Protein AF-A0A7V9PFV3-F1 (afdb_monomer)

Sequence (164 aa):
MRAAGTDVQWVLNAAGSSYTSGGFEAAWPGDDAVDIVSLDLFQNEAFASTTDFSAAGGALQWLEAVGAARGKLIAVDETSVSFRVRNARQVGGQDNDLWFRSLRAWSDRVVDDGQLHHVLAFEADPSPTDLFAPVFPRHPAVSTFPEARQDLIDSFGGPRPPEP

Structure (mmCIF, N/CA/C/O backbone):
data_AF-A0A7V9PFV3-F1
#
_entry.id   AF-A0A7V9PFV3-F1
#
loop_
_atom_site.group_PDB
_atom_site.id
_atom_site.type_symbol
_atom_site.label_atom_id
_atom_site.label_alt_id
_atom_site.label_comp_id
_atom_site.label_asym_id
_atom_site.label_entity_id
_atom_site.label_seq_id
_atom_site.pdbx_PDB_ins_code
_atom_site.Cartn_x
_atom_site.Cartn_y
_atom_site.Cartn_z
_atom_site.occupancy
_atom_site.B_iso_or_equiv
_atom_site.auth_seq_id
_atom_site.auth_comp_id
_atom_site.auth_asym_id
_atom_site.auth_atom_id
_atom_site.pdbx_PDB_model_num
ATOM 1 N N . MET A 1 1 ? -22.264 -2.131 13.085 1.00 83.06 1 MET A N 1
ATOM 2 C CA . MET A 1 1 ? -21.021 -2.858 13.419 1.00 83.06 1 MET A CA 1
ATOM 3 C C . MET A 1 1 ? -20.553 -2.546 14.831 1.00 83.06 1 MET A C 1
ATOM 5 O O . MET A 1 1 ? -20.786 -3.372 15.695 1.00 83.06 1 MET A O 1
ATOM 9 N N . ARG A 1 2 ? -20.051 -1.340 15.138 1.00 80.88 2 ARG A N 1
ATOM 10 C CA . ARG A 1 2 ? -19.602 -1.016 16.512 1.00 80.88 2 ARG A CA 1
ATOM 11 C C . ARG A 1 2 ? -20.686 -1.118 17.585 1.00 80.88 2 ARG A C 1
ATOM 13 O O . ARG A 1 2 ? -20.463 -1.736 18.614 1.00 80.88 2 ARG A O 1
ATOM 20 N N . ALA A 1 3 ? -21.894 -0.625 17.306 1.00 85.81 3 ALA A N 1
ATOM 21 C CA . ALA A 1 3 ? -23.045 -0.808 18.200 1.00 85.81 3 ALA A CA 1
ATOM 22 C C . ALA A 1 3 ? -23.452 -2.286 18.396 1.00 85.81 3 ALA A C 1
ATOM 24 O O . ALA A 1 3 ? -24.151 -2.605 19.348 1.00 85.81 3 ALA A O 1
ATOM 25 N N . ALA A 1 4 ? -23.012 -3.180 17.504 1.00 89.75 4 ALA A N 1
ATOM 26 C CA . ALA A 1 4 ? -23.220 -4.623 17.603 1.00 89.75 4 ALA A CA 1
ATOM 27 C C . ALA A 1 4 ? -22.042 -5.352 18.287 1.00 89.75 4 ALA A C 1
ATOM 29 O O . ALA A 1 4 ? -22.056 -6.575 18.350 1.00 89.75 4 ALA A O 1
ATOM 30 N N . GLY A 1 5 ? -21.031 -4.626 18.786 1.00 88.25 5 GLY A N 1
ATOM 31 C CA . GLY A 1 5 ? -19.903 -5.197 19.532 1.00 88.25 5 GLY A CA 1
ATOM 32 C C . GLY A 1 5 ? -18.909 -6.007 18.694 1.00 88.25 5 GLY A C 1
ATOM 33 O O . GLY A 1 5 ? -18.198 -6.836 19.249 1.00 88.25 5 GLY A O 1
ATOM 34 N N . THR A 1 6 ? -18.872 -5.806 17.374 1.00 87.00 6 THR A N 1
ATOM 35 C CA . THR A 1 6 ? -17.949 -6.524 16.479 1.00 87.00 6 THR A CA 1
ATOM 36 C C . THR A 1 6 ? -16.511 -6.029 16.629 1.00 87.00 6 THR A C 1
ATOM 38 O O . THR A 1 6 ? -16.299 -4.827 16.779 1.00 87.00 6 THR A O 1
ATOM 41 N N . ASP A 1 7 ? -15.544 -6.922 16.449 1.00 85.12 7 ASP A N 1
ATOM 42 C CA . ASP A 1 7 ? -14.094 -6.667 16.405 1.00 85.12 7 ASP A CA 1
ATOM 43 C C . ASP A 1 7 ? -13.560 -6.352 14.993 1.00 85.12 7 ASP A C 1
ATOM 45 O O . ASP A 1 7 ? -12.353 -6.268 14.775 1.00 85.12 7 ASP A O 1
ATOM 49 N N . VAL A 1 8 ? -14.462 -6.152 14.027 1.00 89.81 8 VAL A N 1
ATOM 50 C CA . VAL A 1 8 ? -14.126 -5.811 12.639 1.00 89.81 8 VAL A CA 1
ATOM 51 C C . VAL A 1 8 ? -13.350 -4.495 12.571 1.00 89.81 8 VAL A C 1
ATOM 53 O O . VAL A 1 8 ? -13.858 -3.450 12.992 1.00 89.81 8 VAL A O 1
ATOM 56 N N . GLN A 1 9 ? -12.160 -4.560 11.973 1.00 89.75 9 GLN A N 1
ATOM 57 C CA . GLN A 1 9 ? -11.327 -3.404 11.652 1.00 89.75 9 GLN A CA 1
ATOM 58 C C . GLN A 1 9 ? -11.782 -2.740 10.347 1.00 89.75 9 GLN A C 1
ATOM 60 O O . GLN A 1 9 ? -12.153 -3.417 9.388 1.00 89.75 9 GLN A O 1
ATOM 65 N N . TRP A 1 10 ? -11.728 -1.412 10.309 1.00 94.38 10 TRP A N 1
ATOM 66 C CA . TRP A 1 10 ? -12.116 -0.594 9.163 1.00 94.38 10 TRP A CA 1
ATOM 67 C C . TRP A 1 10 ? -10.902 -0.060 8.420 1.00 94.38 10 TRP A C 1
ATOM 69 O O . TRP A 1 10 ? -9.996 0.524 9.019 1.00 94.38 10 TRP A O 1
ATOM 79 N N . VAL A 1 11 ? -10.926 -0.224 7.102 1.00 95.31 11 VAL A N 1
ATOM 80 C CA . VAL A 1 11 ? -9.864 0.211 6.199 1.00 95.31 11 VAL A CA 1
ATOM 81 C C . VAL A 1 11 ? -10.370 1.383 5.363 1.00 95.31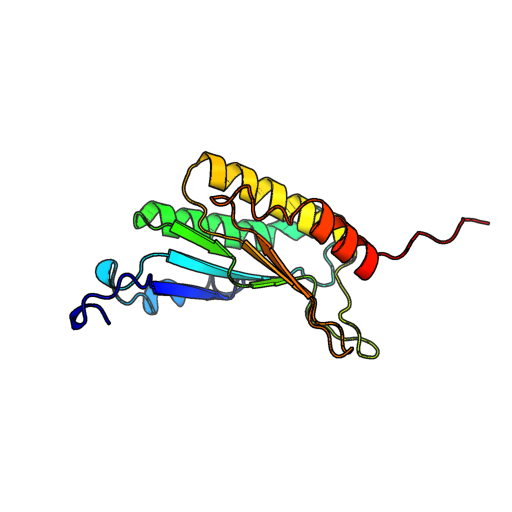 11 VAL A C 1
ATOM 83 O O . VAL A 1 11 ? -11.460 1.303 4.793 1.00 95.31 11 VAL A O 1
ATOM 86 N N . LEU A 1 12 ? -9.594 2.466 5.291 1.00 95.88 12 LEU A N 1
ATOM 87 C CA . LEU A 1 12 ? -9.806 3.524 4.305 1.00 95.88 12 LEU A CA 1
ATOM 88 C C . LEU A 1 12 ? -8.709 3.444 3.245 1.00 95.88 12 LEU A C 1
ATOM 90 O O . LEU A 1 12 ? -7.540 3.685 3.546 1.00 95.88 12 LEU A O 1
ATOM 94 N N . ASN A 1 13 ? -9.123 3.136 2.020 1.00 95.06 13 ASN A N 1
ATOM 95 C CA . ASN A 1 13 ? -8.238 2.890 0.892 1.00 95.06 13 ASN A CA 1
ATOM 96 C C . ASN A 1 13 ? -8.131 4.111 -0.037 1.00 95.06 13 ASN A C 1
ATOM 98 O O . ASN A 1 13 ? -9.107 4.840 -0.247 1.00 95.06 13 ASN A O 1
ATOM 102 N N . ALA A 1 14 ? -6.941 4.321 -0.599 1.00 92.44 14 ALA A N 1
ATOM 103 C CA . ALA A 1 14 ? -6.684 5.269 -1.673 1.00 92.44 14 ALA A CA 1
ATOM 104 C C . ALA A 1 14 ? -6.096 4.582 -2.911 1.00 92.44 14 ALA A C 1
ATOM 106 O O . ALA A 1 14 ? -5.192 3.762 -2.810 1.00 92.44 14 ALA A O 1
ATOM 107 N N . ALA A 1 15 ? -6.453 5.047 -4.107 1.00 89.06 15 ALA A N 1
ATOM 108 C CA . ALA A 1 15 ? -5.639 4.733 -5.277 1.00 89.06 15 ALA A CA 1
ATOM 109 C C . ALA A 1 15 ? -4.231 5.338 -5.114 1.00 89.06 15 ALA A C 1
ATOM 111 O O . ALA A 1 15 ? -4.091 6.510 -4.753 1.00 89.06 15 ALA A O 1
ATOM 112 N N . GLY A 1 16 ? -3.186 4.586 -5.457 1.00 83.88 16 GLY A N 1
ATOM 113 C CA . GLY A 1 16 ? -1.786 5.007 -5.350 1.00 83.88 16 GLY A CA 1
ATOM 114 C C . GLY A 1 16 ? -1.420 6.218 -6.212 1.00 83.88 16 GLY A C 1
ATOM 115 O O . GLY A 1 16 ? -0.376 6.820 -6.004 1.00 83.88 16 GLY A O 1
ATOM 116 N N . SER A 1 17 ? -2.278 6.632 -7.149 1.00 81.06 17 SER A N 1
ATOM 117 C CA . SER A 1 17 ? -2.148 7.894 -7.893 1.00 81.06 17 SER A CA 1
ATOM 118 C C . SER A 1 17 ? -2.745 9.106 -7.167 1.00 81.06 17 SER A C 1
ATOM 120 O O . SER A 1 17 ? -2.472 10.245 -7.539 1.00 81.06 17 SER A O 1
ATOM 122 N N . SER A 1 18 ? -3.589 8.884 -6.160 1.00 76.50 18 SER A N 1
ATOM 123 C CA . SER A 1 18 ? -4.428 9.917 -5.544 1.00 76.50 18 SER A CA 1
ATOM 124 C C . SER A 1 18 ? -3.768 10.627 -4.363 1.00 76.50 18 SER A C 1
ATOM 126 O O . SER A 1 18 ? -4.312 11.629 -3.894 1.00 76.50 18 SER A O 1
ATOM 128 N N . TYR A 1 19 ? -2.588 10.179 -3.925 1.00 74.44 19 TYR A N 1
ATOM 129 C CA . TYR A 1 19 ? -1.873 10.736 -2.769 1.00 74.44 19 TYR A CA 1
ATOM 130 C C . TYR A 1 19 ? -1.494 12.222 -2.906 1.00 74.44 19 TYR A C 1
ATOM 132 O O . TYR A 1 19 ? -1.251 12.902 -1.916 1.00 74.44 19 TYR A O 1
ATOM 140 N N . THR A 1 20 ? -1.465 12.754 -4.132 1.00 77.31 20 THR A N 1
ATOM 141 C CA . THR A 1 20 ? -1.166 14.171 -4.411 1.00 77.31 20 THR A CA 1
ATOM 142 C C . THR A 1 20 ? -2.412 15.046 -4.568 1.00 77.31 20 THR A C 1
ATOM 144 O O . THR A 1 20 ? -2.294 16.264 -4.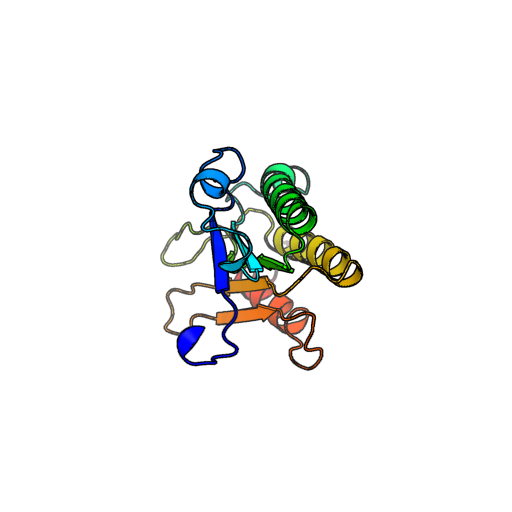684 1.00 77.31 20 THR A O 1
ATOM 147 N N . SER A 1 21 ? -3.609 14.452 -4.587 1.00 82.38 21 SER A N 1
ATOM 148 C CA . SER A 1 21 ? -4.851 15.148 -4.958 1.00 82.38 21 SER A CA 1
ATOM 149 C C . SER A 1 21 ? -5.574 15.837 -3.794 1.00 82.38 21 SER A C 1
ATOM 151 O O . SER A 1 21 ? -6.468 16.646 -4.034 1.00 82.38 21 SER A O 1
ATOM 153 N N . GLY A 1 22 ? -5.243 15.496 -2.542 1.00 79.44 22 GLY A N 1
ATOM 154 C CA . GLY A 1 22 ? -5.980 15.933 -1.346 1.00 79.44 22 GLY A CA 1
ATOM 155 C C . GLY A 1 22 ? -7.358 15.272 -1.162 1.00 79.44 22 GLY A C 1
ATOM 156 O O . GLY A 1 22 ? -8.060 15.545 -0.186 1.00 79.44 22 GLY A O 1
ATOM 157 N N . GLY A 1 23 ? -7.784 14.418 -2.103 1.00 84.69 23 GLY A N 1
ATOM 158 C CA . GLY A 1 23 ? -9.092 13.761 -2.068 1.00 84.69 23 GLY A CA 1
ATOM 159 C C . GLY A 1 23 ? -9.238 12.758 -0.922 1.00 84.69 23 GLY A C 1
ATOM 160 O O . GLY A 1 23 ? -10.337 12.592 -0.398 1.00 84.69 23 GLY A O 1
ATOM 161 N N . PHE A 1 24 ? -8.137 12.136 -0.495 1.00 89.19 24 PHE A N 1
ATOM 162 C CA . PHE A 1 24 ? -8.134 11.213 0.639 1.00 89.19 24 PHE A CA 1
ATOM 163 C C . PHE A 1 24 ? -8.457 11.936 1.950 1.00 89.19 24 PHE A C 1
ATOM 165 O O . PHE A 1 24 ? -9.329 11.512 2.704 1.00 89.19 24 PHE A O 1
ATOM 172 N N . GLU A 1 25 ? -7.801 13.069 2.203 1.00 88.62 25 GLU A N 1
ATOM 173 C CA . GLU A 1 25 ? -8.020 13.882 3.395 1.00 88.62 25 GLU A CA 1
ATOM 174 C C . GLU A 1 25 ? -9.447 14.436 3.435 1.00 88.62 25 GLU A C 1
ATOM 176 O O . GLU A 1 25 ? -10.062 14.468 4.500 1.00 88.62 25 GLU A O 1
ATOM 181 N N . ALA A 1 26 ? -9.999 14.818 2.279 1.00 89.50 26 ALA A N 1
ATOM 182 C CA . ALA A 1 26 ? -11.387 15.258 2.164 1.00 89.50 26 ALA A CA 1
ATOM 183 C C . ALA A 1 26 ? -12.402 14.129 2.427 1.00 89.50 26 ALA A C 1
ATOM 185 O O . ALA A 1 26 ? -13.501 14.396 2.912 1.00 89.50 26 ALA A O 1
ATOM 186 N N . ALA A 1 27 ? -12.039 12.879 2.124 1.00 90.62 27 ALA A N 1
ATOM 187 C CA . ALA A 1 27 ? -12.862 11.695 2.359 1.00 90.62 27 ALA A CA 1
ATOM 188 C C . ALA A 1 27 ? -12.708 11.111 3.776 1.00 90.62 27 ALA A C 1
ATOM 190 O O . ALA A 1 27 ? -13.385 10.135 4.101 1.00 90.62 27 ALA A O 1
ATOM 191 N N . TRP A 1 28 ? -11.841 11.683 4.623 1.00 93.44 28 TRP A N 1
ATOM 192 C CA . TRP A 1 28 ? -11.564 11.160 5.959 1.00 93.44 28 TRP A CA 1
ATOM 193 C C . TRP A 1 28 ? -12.822 11.176 6.846 1.00 93.44 28 TRP A C 1
ATOM 195 O O . TRP A 1 28 ? -13.312 12.254 7.194 1.00 93.44 28 TRP A O 1
ATOM 205 N N . PRO A 1 29 ? -13.334 10.013 7.289 1.00 94.81 29 PRO A N 1
ATOM 206 C CA . PRO A 1 29 ? -14.580 9.945 8.055 1.00 94.81 29 PRO A CA 1
ATOM 207 C C . PRO A 1 29 ? -14.396 10.262 9.550 1.00 94.81 29 PRO A C 1
ATOM 209 O O . PRO A 1 29 ? -15.367 10.247 10.306 1.00 94.81 29 PRO A O 1
ATOM 212 N N . GLY A 1 30 ? -13.165 10.546 9.984 1.00 95.06 30 GLY A N 1
ATOM 213 C CA . GLY A 1 30 ? -12.787 10.751 11.380 1.00 95.06 30 GLY A CA 1
ATOM 214 C C . GLY A 1 30 ? -11.916 9.615 11.909 1.00 95.06 30 GLY A C 1
ATOM 215 O O . GLY A 1 30 ? -12.040 8.470 11.476 1.00 95.06 30 GLY A O 1
ATOM 216 N N . ASP A 1 31 ? -11.033 9.931 12.861 1.00 94.94 31 ASP A N 1
ATOM 217 C CA . ASP A 1 31 ? -10.051 8.964 13.370 1.00 94.94 31 ASP A CA 1
ATOM 218 C C . ASP A 1 31 ? -10.714 7.775 14.053 1.00 94.94 31 ASP A C 1
ATOM 220 O O . ASP A 1 31 ? -10.191 6.666 13.993 1.00 94.94 31 ASP A O 1
ATOM 224 N N . ASP A 1 32 ? -11.889 7.972 14.643 1.00 92.25 32 ASP A N 1
ATOM 225 C CA . ASP A 1 32 ? -12.626 6.867 15.227 1.00 92.25 32 ASP A CA 1
ATOM 226 C C . ASP A 1 32 ? -13.124 5.905 14.156 1.00 92.25 32 ASP A C 1
ATOM 228 O O . ASP A 1 32 ? -13.208 4.733 14.453 1.00 92.25 32 ASP A O 1
ATOM 232 N N . ALA A 1 33 ? -13.431 6.317 12.928 1.00 93.44 33 ALA A N 1
ATOM 233 C CA . ALA A 1 33 ? -14.045 5.443 11.924 1.00 93.44 33 ALA A CA 1
ATOM 234 C C . ALA A 1 33 ? -13.045 4.598 11.110 1.00 93.44 33 ALA A C 1
ATOM 236 O O . ALA A 1 33 ? -13.478 3.770 10.310 1.00 93.44 33 ALA A O 1
ATOM 237 N N . VAL A 1 34 ? -11.736 4.790 11.307 1.00 95.94 34 VAL A N 1
ATOM 238 C CA . VAL A 1 34 ? -10.673 4.132 10.529 1.00 95.94 34 VAL A CA 1
ATOM 239 C C . VAL A 1 34 ? -9.658 3.486 11.463 1.00 95.94 34 VAL A C 1
ATOM 241 O O . VAL A 1 34 ? -9.100 4.150 12.336 1.00 95.94 34 VAL A O 1
ATOM 244 N N . ASP A 1 35 ? -9.371 2.208 11.249 1.00 94.62 35 ASP A N 1
ATOM 245 C CA . ASP A 1 35 ? -8.357 1.462 12.000 1.00 94.62 35 ASP A CA 1
ATOM 246 C C . ASP A 1 35 ? -7.053 1.335 11.193 1.00 94.62 35 ASP A C 1
ATOM 248 O O . ASP A 1 35 ? -5.956 1.393 11.757 1.00 94.62 35 ASP A O 1
ATOM 252 N N . ILE A 1 36 ? -7.172 1.213 9.867 1.00 95.94 36 ILE A N 1
ATOM 253 C CA . ILE A 1 36 ? -6.062 1.015 8.929 1.00 95.94 36 ILE A CA 1
ATOM 254 C C . ILE A 1 36 ? -6.210 1.996 7.762 1.00 95.94 36 ILE A C 1
ATOM 256 O O . ILE A 1 36 ? -7.301 2.167 7.217 1.00 95.94 36 ILE A O 1
ATOM 260 N N . VAL A 1 37 ? -5.105 2.618 7.361 1.00 96.50 37 VAL A N 1
ATOM 261 C CA . VAL A 1 37 ? -5.021 3.360 6.099 1.00 96.50 37 VAL A CA 1
ATOM 262 C C . VAL A 1 37 ? -4.346 2.476 5.068 1.00 96.50 37 VAL A C 1
ATOM 264 O O . VAL A 1 37 ? -3.342 1.838 5.371 1.00 96.50 37 VAL A O 1
ATOM 267 N N . SER A 1 38 ? -4.869 2.432 3.856 1.00 95.62 38 SER A N 1
ATOM 268 C CA . SER A 1 38 ? -4.302 1.595 2.812 1.00 95.62 38 SER A CA 1
ATOM 269 C C . SER A 1 38 ? -4.257 2.292 1.469 1.00 95.62 38 SER A C 1
ATOM 271 O O . SER A 1 38 ? -4.810 3.382 1.281 1.00 95.62 38 SER A O 1
ATOM 273 N N . LEU A 1 39 ? -3.567 1.654 0.531 1.00 93.88 39 LEU A N 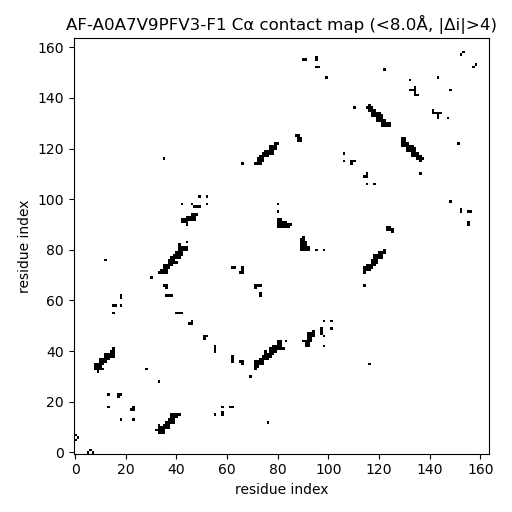1
ATOM 274 C CA . LEU A 1 39 ? -3.625 2.044 -0.859 1.00 93.88 39 LEU A CA 1
ATOM 275 C C . LEU A 1 39 ? -3.579 0.852 -1.811 1.00 93.88 39 LEU A C 1
ATOM 277 O O . LEU A 1 39 ? -3.097 -0.228 -1.459 1.00 93.88 39 LEU A O 1
ATOM 281 N N . ASP A 1 40 ? -4.019 1.122 -3.031 1.00 90.69 40 ASP A N 1
ATOM 282 C CA . ASP A 1 40 ? -3.870 0.248 -4.186 1.00 90.69 40 ASP A CA 1
ATOM 283 C C . ASP A 1 40 ? -2.693 0.746 -5.030 1.00 90.69 40 ASP A C 1
ATOM 285 O O . ASP A 1 40 ? -2.680 1.894 -5.488 1.00 90.69 40 ASP A O 1
ATOM 289 N N . LEU A 1 41 ? -1.674 -0.085 -5.238 1.00 90.00 41 LEU A N 1
ATOM 290 C CA . LEU A 1 41 ? -0.415 0.310 -5.865 1.00 90.00 41 LEU A CA 1
ATOM 291 C C . LEU A 1 41 ? 0.009 -0.651 -6.960 1.00 90.00 41 LEU A C 1
ATOM 293 O O . LEU A 1 41 ? 0.294 -1.813 -6.708 1.00 90.00 41 LEU A O 1
ATOM 297 N N . PHE A 1 42 ? 0.193 -0.127 -8.164 1.00 83.75 42 PHE A N 1
ATOM 298 C CA . PHE A 1 42 ? 0.539 -0.936 -9.325 1.00 83.75 42 PHE A CA 1
ATOM 299 C C . PHE A 1 42 ? 1.830 -0.489 -9.967 1.00 83.75 42 PHE A C 1
ATOM 301 O O . PHE A 1 42 ? 2.141 0.703 -10.038 1.00 83.75 42 PHE A O 1
ATOM 308 N N . GLN A 1 43 ? 2.551 -1.468 -10.496 1.00 80.38 43 GLN A N 1
ATOM 309 C CA . GLN A 1 43 ? 3.704 -1.200 -11.327 1.00 80.38 43 GLN A CA 1
ATOM 310 C C . GLN A 1 43 ? 3.273 -0.497 -12.626 1.00 80.38 43 GLN A C 1
ATOM 312 O O . GLN A 1 43 ? 2.319 -0.895 -13.301 1.00 80.38 43 GLN A O 1
ATOM 317 N N . ASN A 1 44 ? 4.024 0.529 -13.019 1.00 75.50 44 ASN A N 1
ATOM 318 C CA . ASN A 1 44 ? 3.895 1.136 -14.340 1.00 75.50 44 ASN A CA 1
ATOM 319 C C . ASN A 1 44 ? 4.529 0.231 -15.423 1.00 75.50 44 ASN A C 1
ATOM 321 O O . ASN A 1 44 ? 5.555 -0.400 -15.186 1.00 75.50 44 ASN A O 1
ATOM 325 N N . GLU A 1 45 ? 3.973 0.222 -16.637 1.00 70.44 45 GLU A N 1
ATOM 326 C CA . GLU A 1 45 ? 4.467 -0.551 -17.791 1.00 70.44 45 GLU A CA 1
ATOM 327 C C . GLU A 1 45 ? 5.923 -0.235 -18.176 1.00 70.44 45 GLU A C 1
ATOM 329 O O . GLU A 1 45 ? 6.646 -1.086 -18.689 1.00 70.44 45 GLU A O 1
ATOM 334 N N . ALA A 1 46 ? 6.372 0.995 -17.926 1.00 70.25 46 ALA A N 1
ATOM 335 C CA . ALA A 1 46 ? 7.724 1.440 -18.251 1.00 70.25 46 ALA A CA 1
ATOM 336 C C . ALA A 1 46 ? 8.744 1.169 -17.134 1.00 70.25 46 ALA A C 1
ATOM 338 O O . ALA A 1 46 ? 9.895 1.572 -17.264 1.00 70.25 46 ALA A O 1
ATOM 339 N N . PHE A 1 47 ? 8.337 0.526 -16.036 1.00 72.75 47 PHE A N 1
ATOM 340 C CA . PHE A 1 47 ? 9.205 0.297 -14.887 1.00 72.75 47 PHE A CA 1
ATOM 341 C C . PHE A 1 47 ? 10.393 -0.593 -15.264 1.00 72.75 47 PHE A C 1
ATOM 343 O O . PHE A 1 47 ? 10.215 -1.786 -15.511 1.00 72.75 47 PHE A O 1
ATOM 350 N N . ALA A 1 48 ? 11.590 -0.008 -15.307 1.00 70.50 48 ALA A N 1
ATOM 351 C CA . ALA A 1 48 ? 12.827 -0.681 -15.702 1.00 70.50 48 ALA A CA 1
ATOM 352 C C . ALA A 1 48 ? 13.970 -0.462 -14.695 1.00 70.50 48 ALA A C 1
ATOM 354 O O . ALA A 1 48 ? 15.038 -1.058 -14.823 1.00 70.50 48 ALA A O 1
ATOM 355 N N . SER A 1 49 ? 13.783 0.421 -13.710 1.00 75.19 49 SER A N 1
ATOM 356 C CA . SER A 1 49 ? 14.813 0.794 -12.744 1.00 75.19 49 SER A CA 1
ATOM 357 C C . SER A 1 49 ? 14.231 1.217 -11.393 1.00 75.19 49 SER A C 1
ATOM 359 O O . SER A 1 49 ? 13.053 1.546 -11.263 1.00 75.19 49 SER A O 1
ATOM 361 N N . THR A 1 50 ? 15.085 1.295 -10.370 1.00 72.38 50 THR A N 1
ATOM 362 C CA . THR A 1 50 ? 14.700 1.818 -9.048 1.00 72.38 50 THR A CA 1
ATOM 363 C C . THR A 1 50 ? 14.300 3.293 -9.090 1.00 72.38 50 THR A C 1
ATOM 365 O O . THR A 1 50 ? 13.571 3.750 -8.214 1.00 72.38 50 THR A O 1
ATOM 368 N N . THR A 1 51 ? 14.728 4.050 -10.104 1.00 77.06 51 THR A N 1
ATOM 369 C CA . THR A 1 51 ? 14.304 5.443 -10.302 1.00 77.06 51 THR A CA 1
ATOM 370 C C . THR A 1 51 ? 12.835 5.532 -10.718 1.00 77.06 51 THR A C 1
ATOM 372 O O . THR A 1 51 ? 12.132 6.435 -10.262 1.00 77.06 51 THR A O 1
ATOM 375 N N . ASP A 1 52 ? 12.330 4.563 -11.484 1.00 69.88 52 ASP A N 1
ATOM 376 C CA . ASP A 1 52 ? 10.909 4.485 -11.860 1.00 69.88 52 ASP A CA 1
ATOM 377 C C . ASP A 1 52 ? 10.019 4.151 -10.656 1.00 69.88 52 ASP A C 1
ATOM 379 O O . ASP A 1 52 ? 8.831 4.479 -10.634 1.00 69.88 52 ASP A O 1
ATOM 383 N N . PHE A 1 53 ? 10.610 3.575 -9.603 1.00 76.81 53 PHE A N 1
ATOM 384 C CA . PHE A 1 53 ? 9.936 3.355 -8.326 1.00 76.81 53 PHE A CA 1
ATOM 385 C C . PHE A 1 53 ? 9.651 4.662 -7.594 1.00 76.81 53 PHE A C 1
ATOM 387 O O . PHE A 1 53 ? 8.893 4.640 -6.642 1.00 76.81 53 PHE A O 1
ATOM 394 N N . SER A 1 54 ? 10.205 5.807 -8.001 1.00 77.06 54 SER A N 1
ATOM 395 C CA . SER A 1 54 ? 10.017 7.078 -7.284 1.00 77.06 54 SER A CA 1
ATOM 396 C C . SER A 1 54 ? 8.548 7.494 -7.132 1.00 77.06 54 SER A C 1
ATOM 398 O O . SER A 1 54 ? 8.179 7.988 -6.071 1.00 77.06 54 SER A O 1
ATOM 400 N N . ALA A 1 55 ? 7.692 7.247 -8.129 1.00 76.62 55 ALA A N 1
ATOM 401 C CA . ALA A 1 55 ? 6.257 7.529 -8.021 1.00 76.62 55 ALA A CA 1
ATOM 402 C C . ALA A 1 55 ? 5.561 6.601 -7.008 1.00 76.62 55 ALA A C 1
ATOM 404 O O . ALA A 1 55 ? 4.836 7.068 -6.131 1.00 76.62 55 ALA A O 1
ATOM 405 N N . ALA A 1 56 ? 5.842 5.296 -7.081 1.00 86.50 56 ALA A N 1
ATOM 406 C CA . ALA A 1 56 ? 5.354 4.312 -6.117 1.00 86.50 56 ALA A CA 1
ATOM 407 C C . ALA A 1 56 ? 5.890 4.588 -4.703 1.00 86.50 56 ALA A C 1
ATOM 409 O O . ALA A 1 56 ? 5.142 4.595 -3.734 1.00 86.50 56 ALA A O 1
ATOM 410 N N . GLY A 1 57 ? 7.174 4.911 -4.594 1.00 88.88 57 GLY A N 1
ATOM 411 C CA . GLY A 1 57 ? 7.845 5.312 -3.367 1.00 88.88 57 GLY A CA 1
ATOM 412 C C . GLY A 1 57 ? 7.257 6.588 -2.775 1.00 88.88 57 GLY A C 1
ATOM 413 O O . GLY A 1 57 ? 7.115 6.663 -1.563 1.00 88.88 57 GLY A O 1
ATOM 414 N N . GLY A 1 58 ? 6.847 7.555 -3.599 1.00 91.00 58 GLY A N 1
ATOM 415 C CA . GLY A 1 58 ? 6.132 8.747 -3.142 1.00 91.00 58 GLY A CA 1
ATOM 416 C C . GLY A 1 58 ? 4.772 8.415 -2.524 1.00 91.00 58 GLY A C 1
ATOM 417 O O . GLY A 1 58 ? 4.452 8.927 -1.453 1.00 91.00 58 GLY A O 1
ATOM 418 N N . ALA A 1 59 ? 4.005 7.517 -3.148 1.00 92.12 59 ALA A N 1
ATOM 419 C CA . ALA A 1 59 ? 2.734 7.041 -2.600 1.00 92.12 59 ALA A CA 1
ATOM 420 C C . ALA A 1 59 ? 2.927 6.262 -1.286 1.00 92.12 59 ALA A C 1
ATOM 422 O O . ALA A 1 59 ? 2.199 6.486 -0.322 1.00 92.12 59 ALA A O 1
ATOM 423 N N . LEU A 1 60 ? 3.946 5.402 -1.211 1.00 94.19 60 LEU A N 1
ATOM 424 C CA . LEU A 1 60 ? 4.290 4.656 0.003 1.00 94.19 60 LEU A CA 1
ATOM 425 C C . LEU A 1 60 ? 4.758 5.582 1.141 1.00 94.19 60 LEU A C 1
ATOM 427 O O . LEU A 1 60 ? 4.307 5.438 2.273 1.00 94.19 60 LEU A O 1
ATOM 431 N N . GLN A 1 61 ? 5.587 6.585 0.841 1.00 93.94 61 GLN A N 1
ATOM 432 C CA . GLN A 1 61 ? 6.001 7.604 1.815 1.00 93.94 61 GLN A CA 1
ATOM 433 C C . GLN A 1 61 ? 4.814 8.425 2.324 1.00 93.94 61 GLN A C 1
ATOM 435 O O . GLN A 1 61 ? 4.737 8.732 3.513 1.00 93.94 61 GLN A O 1
ATOM 440 N N . TRP A 1 62 ? 3.880 8.776 1.438 1.00 93.81 62 TRP A N 1
ATOM 441 C CA . TRP A 1 62 ? 2.642 9.437 1.838 1.00 93.81 62 TRP A CA 1
ATOM 442 C C . TRP A 1 62 ? 1.812 8.550 2.769 1.00 93.81 62 TRP A C 1
ATOM 444 O O . TRP A 1 62 ? 1.371 9.023 3.816 1.00 93.81 62 TRP A O 1
ATOM 454 N N . LEU A 1 63 ? 1.651 7.269 2.435 1.00 95.31 63 LEU A N 1
ATOM 455 C CA . LEU A 1 63 ? 0.901 6.313 3.247 1.00 95.31 63 LEU A CA 1
ATOM 456 C C . LEU A 1 63 ? 1.473 6.222 4.667 1.00 95.31 63 LEU A C 1
ATOM 458 O O . LEU A 1 63 ? 0.732 6.322 5.646 1.00 95.31 63 LEU A O 1
ATOM 462 N N . GLU A 1 64 ? 2.794 6.089 4.784 1.00 95.44 64 GLU A N 1
ATOM 463 C CA . GLU A 1 64 ? 3.494 6.081 6.070 1.00 95.44 64 GLU A CA 1
ATOM 464 C C . GLU A 1 64 ? 3.263 7.368 6.861 1.00 95.44 64 GLU A C 1
ATOM 466 O O . GLU A 1 64 ? 2.946 7.311 8.051 1.00 95.44 64 GLU A O 1
ATOM 471 N N . ALA A 1 65 ? 3.367 8.525 6.201 1.00 94.44 65 ALA A N 1
ATOM 472 C CA . ALA A 1 65 ? 3.158 9.821 6.834 1.00 94.44 65 ALA A CA 1
ATOM 473 C C . ALA A 1 65 ? 1.724 9.977 7.360 1.00 94.44 65 ALA A C 1
ATOM 475 O O . ALA A 1 65 ? 1.532 10.426 8.492 1.00 94.44 65 ALA A O 1
ATOM 476 N N . VAL A 1 66 ? 0.719 9.570 6.580 1.00 93.88 66 VAL A N 1
ATOM 477 C CA . VAL A 1 66 ? -0.691 9.599 6.995 1.00 93.88 66 VAL A CA 1
ATOM 478 C C . VAL A 1 66 ? -0.929 8.654 8.169 1.00 93.88 66 VAL A C 1
ATOM 480 O O . VAL A 1 66 ? -1.544 9.053 9.162 1.00 93.88 66 VAL A O 1
ATOM 483 N N . GLY A 1 67 ? -0.419 7.423 8.083 1.00 94.88 67 GLY A N 1
ATOM 484 C CA . GLY A 1 67 ? -0.524 6.451 9.164 1.00 94.88 67 GLY A CA 1
ATOM 485 C C . GLY A 1 67 ? 0.112 6.969 10.454 1.00 94.88 67 GLY A C 1
ATOM 486 O O . GLY A 1 67 ? -0.517 6.933 11.511 1.00 94.88 67 GLY A O 1
ATOM 487 N N . ALA A 1 68 ? 1.321 7.525 10.370 1.00 95.06 68 ALA A N 1
ATOM 488 C CA . ALA A 1 68 ? 2.054 8.026 11.527 1.00 95.06 68 ALA A CA 1
ATOM 489 C C . ALA A 1 68 ? 1.357 9.239 12.157 1.00 95.06 68 ALA A C 1
ATOM 491 O O . ALA A 1 68 ? 1.163 9.279 13.371 1.00 95.06 68 ALA A O 1
ATOM 492 N N . ALA A 1 69 ? 0.908 10.197 11.338 1.00 94.25 69 ALA A N 1
ATOM 493 C CA . ALA A 1 69 ? 0.233 11.407 11.808 1.00 94.25 69 ALA A CA 1
ATOM 494 C C . ALA A 1 69 ? -1.075 11.117 12.564 1.00 94.25 69 ALA A C 1
ATOM 496 O O . ALA A 1 69 ? -1.485 11.912 13.409 1.00 94.25 69 ALA A O 1
ATOM 497 N N . ARG A 1 70 ? -1.728 9.989 12.265 1.00 94.69 70 ARG A N 1
ATOM 498 C CA . ARG A 1 70 ? -3.032 9.607 12.828 1.00 94.69 70 ARG A CA 1
ATOM 499 C C . ARG A 1 70 ? -2.970 8.414 13.783 1.00 94.69 70 ARG A C 1
ATOM 501 O O . ARG A 1 70 ? -4.012 7.965 14.258 1.00 94.69 70 ARG A O 1
ATOM 508 N N . GLY A 1 71 ? -1.775 7.876 14.039 1.00 95.50 71 GLY A N 1
ATOM 509 C CA . GLY A 1 71 ? -1.590 6.676 14.859 1.00 95.50 71 GLY A CA 1
ATOM 510 C C . GLY A 1 71 ? -2.310 5.446 14.297 1.00 95.50 71 GLY A C 1
ATOM 511 O O . GLY A 1 71 ? -2.908 4.685 15.056 1.00 95.50 71 GLY A O 1
ATOM 512 N N . LYS A 1 72 ? -2.311 5.281 12.969 1.00 95.50 72 LYS A N 1
ATOM 513 C CA . LYS A 1 72 ? -2.962 4.173 12.259 1.00 95.50 72 LYS A CA 1
ATOM 514 C C . LYS A 1 72 ? -1.940 3.185 11.722 1.00 95.50 72 LYS A C 1
ATOM 516 O O . LYS A 1 72 ? -0.818 3.550 11.362 1.00 95.50 72 LYS A O 1
ATOM 521 N N . LEU A 1 73 ? -2.371 1.930 11.636 1.00 95.25 73 LEU A N 1
ATOM 522 C CA . LEU A 1 73 ? -1.657 0.928 10.857 1.00 95.25 73 LEU A CA 1
ATOM 523 C C . LEU A 1 73 ? -1.782 1.250 9.370 1.00 95.25 73 LEU A C 1
ATOM 525 O O . LEU A 1 73 ? -2.755 1.885 8.954 1.00 95.25 73 LEU A O 1
ATOM 529 N N . ILE A 1 74 ? -0.818 0.776 8.585 1.00 95.50 74 ILE A N 1
ATOM 530 C CA . ILE A 1 74 ? -0.831 0.948 7.135 1.00 95.50 74 ILE A CA 1
ATOM 531 C C . ILE A 1 74 ? -0.869 -0.382 6.395 1.00 95.50 74 ILE A C 1
ATOM 533 O O . ILE A 1 74 ? -0.387 -1.394 6.908 1.00 95.50 74 ILE A O 1
ATOM 537 N N . ALA A 1 75 ? -1.432 -0.385 5.192 1.00 92.94 75 ALA A N 1
ATOM 538 C CA . ALA A 1 75 ? -1.493 -1.563 4.339 1.00 92.94 75 ALA A CA 1
ATOM 539 C C . ALA A 1 75 ? -1.376 -1.220 2.850 1.00 92.94 75 ALA A C 1
ATOM 541 O O . ALA A 1 75 ? -1.612 -0.089 2.430 1.00 92.94 75 ALA A O 1
ATOM 542 N N . VAL A 1 76 ? -1.031 -2.226 2.055 1.00 92.25 76 VAL A N 1
ATOM 543 C CA . VAL A 1 76 ? -1.265 -2.220 0.608 1.00 92.25 76 VAL A CA 1
ATOM 544 C C . VAL A 1 76 ? -2.327 -3.280 0.349 1.00 92.25 76 VAL A C 1
ATOM 546 O O . VAL A 1 76 ? -2.026 -4.470 0.459 1.00 92.25 76 VAL A O 1
ATOM 549 N N . ASP A 1 77 ? -3.558 -2.852 0.077 1.00 90.69 77 ASP A N 1
ATOM 550 C CA . ASP A 1 77 ? -4.698 -3.769 -0.094 1.00 90.69 77 ASP A CA 1
ATOM 551 C C . ASP A 1 77 ? -4.685 -4.424 -1.476 1.00 90.69 77 ASP A C 1
ATOM 553 O O . ASP A 1 77 ? -5.275 -5.487 -1.665 1.00 90.69 77 ASP A O 1
ATOM 557 N N . GLU A 1 78 ? -4.010 -3.798 -2.439 1.00 86.31 78 GLU A N 1
ATOM 558 C CA . GLU A 1 78 ? -3.941 -4.309 -3.795 1.00 86.31 78 GLU A CA 1
ATOM 559 C C . GLU A 1 78 ? -2.618 -3.911 -4.464 1.00 86.31 78 GLU A C 1
ATOM 561 O O . GLU A 1 78 ? -2.279 -2.731 -4.573 1.00 86.31 78 GLU A O 1
ATOM 566 N N . THR A 1 79 ? -1.836 -4.893 -4.917 1.00 84.00 79 THR A N 1
ATOM 567 C CA . THR A 1 79 ? -0.679 -4.649 -5.781 1.00 84.00 79 THR A CA 1
ATOM 568 C C . THR A 1 79 ? -0.468 -5.747 -6.809 1.00 84.00 79 THR A C 1
ATOM 570 O O . THR A 1 79 ? -0.684 -6.930 -6.554 1.00 84.00 79 THR A O 1
ATOM 573 N N . SER A 1 80 ? -0.018 -5.351 -7.994 1.00 76.69 80 SER A N 1
ATOM 574 C CA . SER A 1 80 ? 0.402 -6.265 -9.049 1.00 76.69 80 SER A CA 1
ATOM 575 C C . SER A 1 80 ? 1.349 -5.556 -10.015 1.00 76.69 80 SER A C 1
ATOM 577 O O . SER A 1 80 ? 1.676 -4.368 -9.862 1.00 76.69 80 SER A O 1
ATOM 579 N N . VAL A 1 81 ? 1.776 -6.291 -11.034 1.00 72.94 81 VAL A N 1
ATOM 580 C CA . VAL A 1 81 ? 2.372 -5.701 -12.226 1.00 72.94 81 VAL A CA 1
ATOM 581 C C . VAL A 1 81 ? 1.299 -4.947 -13.035 1.00 72.94 81 VAL A C 1
ATOM 583 O O . VAL A 1 81 ? 0.116 -4.974 -12.698 1.00 72.94 81 VAL A O 1
ATOM 586 N N . SER A 1 82 ? 1.691 -4.221 -14.086 1.00 65.69 82 SER A N 1
ATOM 587 C CA . SER A 1 82 ? 0.760 -3.385 -14.863 1.00 65.69 82 SER A CA 1
ATOM 588 C C . SER A 1 82 ? -0.531 -4.117 -15.283 1.00 65.69 82 SER A C 1
ATOM 590 O O . SER A 1 82 ? -0.500 -5.203 -15.854 1.00 65.69 82 SER A O 1
ATOM 592 N N . PHE A 1 83 ? -1.683 -3.459 -15.093 1.00 56.00 83 PHE A N 1
ATOM 593 C CA . PHE A 1 83 ? -3.017 -3.937 -15.496 1.00 56.00 83 PHE A CA 1
ATOM 594 C C . PHE A 1 83 ? -3.235 -4.084 -17.007 1.00 56.00 83 PHE A C 1
ATOM 596 O O . PHE A 1 83 ? -4.330 -4.445 -17.452 1.00 56.00 83 PHE A O 1
ATOM 603 N N . ARG A 1 84 ? -2.249 -3.741 -17.840 1.00 58.03 84 ARG A N 1
ATOM 604 C CA . ARG A 1 84 ? -2.425 -3.868 -19.283 1.00 58.03 84 ARG A CA 1
ATOM 605 C C . ARG A 1 84 ? -2.458 -5.338 -19.653 1.00 58.03 84 ARG A C 1
ATOM 607 O O . ARG A 1 84 ? -1.512 -6.076 -19.423 1.00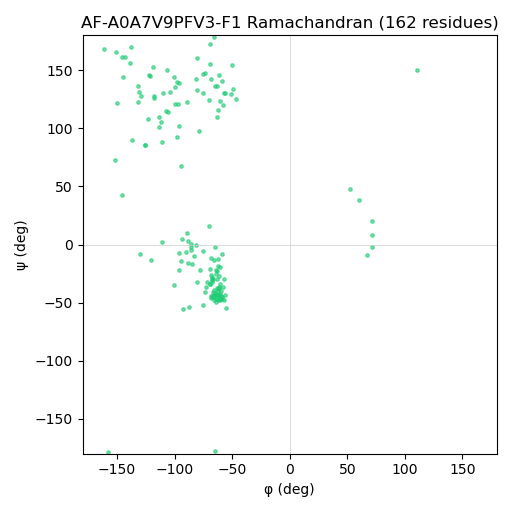 58.03 84 ARG A O 1
ATOM 614 N N . VAL A 1 85 ? -3.536 -5.724 -20.315 1.00 55.03 85 VAL A N 1
ATOM 615 C CA . VAL A 1 85 ? -3.694 -7.058 -20.874 1.00 55.03 85 VAL A CA 1
ATOM 616 C C . VAL A 1 85 ? -3.305 -7.027 -22.355 1.00 55.03 85 VAL A C 1
ATOM 618 O O . VAL A 1 85 ? -3.903 -6.291 -23.143 1.00 55.03 85 VAL A O 1
ATOM 621 N N . ARG A 1 86 ? -2.312 -7.822 -22.769 1.00 57.94 86 ARG A N 1
ATOM 622 C CA . ARG A 1 86 ? -1.967 -8.059 -24.18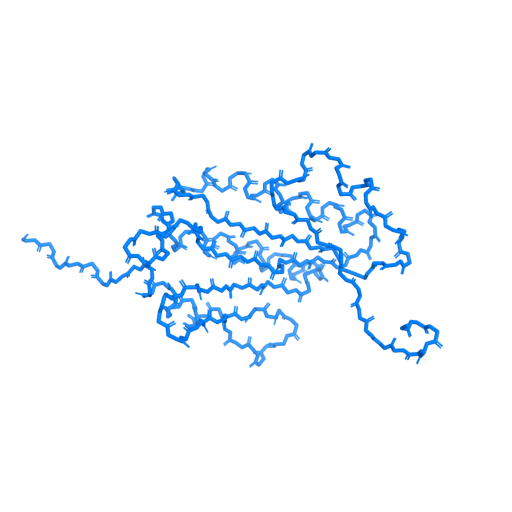2 1.00 57.94 86 ARG A CA 1
ATOM 623 C C . ARG A 1 86 ? -2.160 -9.536 -24.493 1.00 57.94 86 ARG A C 1
ATOM 625 O O . ARG A 1 86 ? -1.586 -10.393 -23.834 1.00 57.94 86 ARG A O 1
ATOM 632 N N . ASN A 1 87 ? -2.944 -9.831 -25.532 1.00 61.03 87 ASN A N 1
ATOM 633 C CA . ASN A 1 87 ? -3.279 -11.206 -25.929 1.00 61.03 87 ASN A CA 1
ATOM 634 C C . ASN A 1 87 ? -3.840 -12.029 -24.757 1.00 61.03 87 ASN A C 1
ATOM 636 O O . ASN A 1 87 ? -3.379 -13.134 -24.492 1.00 61.03 87 ASN A O 1
ATOM 640 N N . ALA A 1 88 ? -4.803 -11.445 -24.042 1.00 56.09 88 ALA A N 1
ATOM 641 C CA . ALA A 1 88 ? -5.405 -11.977 -22.822 1.00 56.09 88 ALA A CA 1
ATOM 642 C C . ALA A 1 88 ? -4.483 -12.066 -21.593 1.00 56.09 88 ALA A C 1
ATOM 644 O O . ALA A 1 88 ? -5.017 -12.233 -20.515 1.00 56.09 88 ALA A O 1
ATOM 645 N N . ARG A 1 89 ? -3.164 -11.846 -21.676 1.00 51.38 89 ARG A N 1
ATOM 646 C CA . ARG A 1 89 ? -2.262 -11.893 -20.506 1.00 51.38 89 ARG A CA 1
ATOM 647 C C . ARG A 1 89 ? -1.994 -10.517 -19.913 1.00 51.38 89 ARG A C 1
ATOM 649 O O . ARG A 1 89 ? -1.744 -9.590 -20.685 1.00 51.38 89 ARG A O 1
ATOM 656 N N . GLN A 1 90 ? -1.972 -10.392 -18.584 1.00 54.00 90 GLN A N 1
ATOM 657 C CA . GLN A 1 90 ? -1.346 -9.234 -17.940 1.00 54.00 90 GLN A CA 1
ATOM 658 C C . GLN A 1 90 ? 0.111 -9.135 -18.404 1.00 54.00 90 GLN A C 1
ATOM 660 O O . GLN A 1 90 ? 0.845 -10.122 -18.430 1.00 54.00 90 GLN A O 1
ATOM 665 N N . VAL A 1 91 ? 0.515 -7.947 -18.840 1.00 55.75 91 VAL A N 1
ATOM 666 C CA . VAL A 1 91 ? 1.897 -7.661 -19.208 1.00 55.75 91 VAL A CA 1
ATOM 667 C C . VAL A 1 91 ? 2.458 -6.811 -18.097 1.00 55.75 91 VAL A C 1
ATOM 669 O O . VAL A 1 91 ? 2.005 -5.684 -17.906 1.00 55.75 91 VAL A O 1
ATOM 672 N N . GLY A 1 92 ? 3.432 -7.345 -17.369 1.00 56.66 92 GLY A N 1
ATOM 673 C CA . GLY A 1 92 ? 4.123 -6.540 -16.382 1.00 56.66 92 GLY A CA 1
ATOM 674 C C . GLY A 1 92 ? 4.943 -5.408 -16.996 1.00 56.66 92 GLY A C 1
ATOM 675 O O . GLY A 1 92 ? 5.002 -5.232 -18.218 1.00 56.66 92 GLY A O 1
ATOM 676 N N . GLY A 1 93 ? 5.566 -4.626 -16.120 1.00 59.62 93 GLY A N 1
ATOM 677 C CA . GLY A 1 93 ? 6.593 -3.673 -16.515 1.00 59.62 93 GLY A CA 1
ATOM 678 C C . GLY A 1 93 ? 7.830 -4.373 -17.081 1.00 59.62 93 GLY A C 1
ATOM 679 O O . GLY A 1 93 ? 7.882 -5.596 -17.216 1.00 59.62 93 GLY A O 1
ATOM 680 N N . GLN A 1 94 ? 8.854 -3.595 -17.426 1.00 64.31 94 GLN A N 1
ATOM 681 C CA . GLN A 1 94 ? 10.084 -4.164 -17.985 1.00 64.31 94 GLN A CA 1
ATOM 682 C C . GLN A 1 94 ? 10.869 -5.016 -16.974 1.00 64.31 94 GLN A C 1
ATOM 684 O O . GLN A 1 94 ? 11.566 -5.937 -17.393 1.00 64.31 94 GLN A O 1
ATOM 689 N N . ASP A 1 95 ? 10.754 -4.735 -15.670 1.00 70.12 95 ASP A N 1
ATOM 690 C CA . ASP A 1 95 ? 11.429 -5.491 -14.605 1.00 70.12 95 ASP A CA 1
ATOM 691 C C . ASP A 1 95 ? 10.496 -5.755 -13.402 1.00 70.12 95 ASP A C 1
ATOM 693 O O . ASP A 1 95 ? 10.389 -4.960 -12.461 1.00 70.12 95 ASP A O 1
ATOM 697 N N . ASN A 1 96 ? 9.781 -6.882 -13.451 1.00 71.69 96 ASN A N 1
ATOM 698 C CA . ASN A 1 96 ? 8.823 -7.306 -12.420 1.00 71.69 96 ASN A CA 1
ATOM 699 C C . ASN A 1 96 ? 9.531 -7.777 -11.139 1.00 71.69 96 ASN A C 1
ATOM 701 O O . ASN A 1 96 ? 9.098 -7.459 -10.030 1.00 71.69 96 ASN A O 1
ATOM 705 N N . ASP A 1 97 ? 10.679 -8.441 -11.270 1.00 69.19 97 ASP A N 1
ATOM 706 C CA . ASP A 1 97 ? 11.519 -8.853 -10.143 1.00 69.19 97 ASP A CA 1
ATOM 707 C C . ASP A 1 97 ? 11.979 -7.660 -9.314 1.00 69.19 97 ASP A C 1
ATOM 709 O O . ASP A 1 97 ? 12.066 -7.727 -8.082 1.00 69.19 97 ASP A O 1
ATOM 713 N N . LEU A 1 98 ? 12.336 -6.566 -9.983 1.00 73.88 98 LEU A N 1
ATOM 714 C CA . LEU A 1 98 ? 12.721 -5.332 -9.328 1.00 73.88 98 LEU A CA 1
ATOM 715 C C . LEU A 1 98 ? 11.537 -4.696 -8.595 1.00 73.88 98 LEU A C 1
ATOM 717 O O . LEU A 1 98 ? 11.717 -4.287 -7.451 1.00 73.88 98 LEU A O 1
ATOM 721 N N . TRP A 1 99 ? 10.335 -4.692 -9.180 1.00 77.81 99 TRP A N 1
ATOM 722 C CA . TRP A 1 99 ? 9.120 -4.198 -8.519 1.00 77.81 99 TRP A CA 1
ATOM 723 C C . TRP A 1 99 ? 8.865 -4.908 -7.185 1.00 77.81 99 TRP A C 1
ATOM 725 O O . TRP A 1 99 ? 8.801 -4.266 -6.133 1.00 77.81 99 TRP A O 1
ATOM 735 N N . PHE A 1 100 ? 8.808 -6.242 -7.203 1.00 75.81 100 PHE A N 1
ATOM 736 C CA . PHE A 1 100 ? 8.521 -7.020 -5.998 1.00 75.81 100 PHE A CA 1
ATOM 737 C C . PHE A 1 100 ? 9.658 -6.978 -4.974 1.00 75.81 100 PHE A C 1
ATOM 739 O O . PHE A 1 100 ? 9.392 -6.955 -3.772 1.00 75.81 100 PHE A O 1
ATOM 746 N N . ARG A 1 101 ? 10.929 -6.911 -5.402 1.00 74.94 101 ARG A N 1
ATOM 747 C CA . ARG A 1 101 ? 12.053 -6.700 -4.470 1.00 74.94 101 ARG A CA 1
ATOM 748 C C . ARG A 1 101 ? 12.009 -5.324 -3.809 1.00 74.94 101 ARG A C 1
ATOM 750 O O . ARG A 1 101 ? 12.301 -5.231 -2.619 1.00 74.94 101 ARG A O 1
ATOM 757 N N . SER A 1 102 ? 11.640 -4.277 -4.545 1.00 81.06 102 SER A N 1
ATOM 758 C CA . SER A 1 102 ? 11.486 -2.928 -3.993 1.00 81.06 102 SER A CA 1
ATOM 759 C C . SER A 1 102 ? 10.333 -2.852 -2.993 1.00 81.06 102 SER A C 1
ATOM 761 O O . SER A 1 102 ? 10.526 -2.326 -1.897 1.00 81.06 102 SER A O 1
ATOM 763 N N . LEU A 1 103 ? 9.175 -3.444 -3.312 1.00 81.38 103 LEU A N 1
ATOM 764 C CA . LEU A 1 103 ? 8.058 -3.562 -2.369 1.00 81.38 103 LEU A CA 1
ATOM 765 C C . LEU A 1 103 ? 8.452 -4.346 -1.118 1.00 81.38 103 LEU A C 1
ATOM 767 O O . LEU A 1 103 ? 8.167 -3.901 -0.012 1.00 81.38 103 LEU A O 1
ATOM 771 N N . ARG A 1 104 ? 9.166 -5.466 -1.273 1.00 78.81 104 ARG A N 1
ATOM 772 C CA . ARG A 1 104 ? 9.629 -6.271 -0.140 1.00 78.81 104 ARG A CA 1
ATOM 773 C C . ARG A 1 104 ? 10.544 -5.484 0.794 1.00 78.81 104 ARG A C 1
ATOM 775 O O . ARG A 1 104 ? 10.330 -5.501 2.001 1.00 78.81 104 ARG A O 1
ATOM 782 N N . ALA A 1 105 ? 11.531 -4.783 0.238 1.00 79.00 105 ALA A N 1
ATOM 783 C CA . ALA A 1 105 ? 12.453 -3.967 1.022 1.00 79.00 105 ALA A CA 1
ATOM 784 C C . ALA A 1 105 ? 11.722 -2.851 1.787 1.00 79.00 105 ALA A C 1
ATOM 786 O O . ALA A 1 105 ? 12.062 -2.558 2.931 1.00 79.00 105 ALA A O 1
ATOM 787 N N . TRP A 1 106 ? 10.698 -2.250 1.172 1.00 87.12 106 TRP A N 1
ATOM 788 C CA . TRP A 1 106 ? 9.816 -1.311 1.859 1.00 87.12 106 TRP A CA 1
ATOM 789 C C . TRP A 1 106 ? 9.036 -1.994 2.989 1.00 87.12 106 TRP A C 1
ATOM 791 O O . TRP A 1 106 ? 9.054 -1.498 4.113 1.00 87.12 106 TRP A O 1
ATOM 801 N N . SER A 1 107 ? 8.400 -3.138 2.718 1.00 82.56 107 SER A N 1
ATOM 802 C CA . SER A 1 107 ? 7.591 -3.859 3.701 1.00 82.56 107 SER A CA 1
ATOM 803 C C . SER A 1 107 ? 8.398 -4.289 4.919 1.00 82.56 107 SER A C 1
ATOM 805 O O . SER A 1 107 ? 7.953 -4.034 6.030 1.00 82.56 107 SER A O 1
ATOM 807 N N . ASP A 1 108 ? 9.580 -4.884 4.731 1.00 76.88 108 ASP A N 1
ATOM 808 C CA . ASP A 1 108 ? 10.429 -5.341 5.843 1.00 76.88 108 ASP A CA 1
ATOM 809 C C . ASP A 1 108 ? 10.740 -4.191 6.815 1.00 76.88 108 ASP A C 1
ATOM 811 O O . ASP A 1 108 ? 10.573 -4.336 8.022 1.00 76.88 108 ASP A O 1
ATOM 815 N N . ARG A 1 109 ? 11.072 -3.005 6.292 1.00 86.94 109 ARG A N 1
ATOM 816 C CA . ARG A 1 109 ? 11.317 -1.817 7.121 1.00 86.94 109 ARG A CA 1
ATOM 817 C C . ARG A 1 109 ? 10.078 -1.382 7.910 1.00 86.94 109 ARG A C 1
ATOM 819 O O . ARG A 1 109 ? 10.172 -1.123 9.101 1.00 86.94 109 ARG A O 1
ATOM 826 N N . VAL A 1 110 ? 8.913 -1.296 7.269 1.00 82.00 110 VAL A N 1
ATOM 827 C CA . VAL A 1 110 ? 7.677 -0.843 7.941 1.00 82.00 110 VAL A CA 1
ATOM 828 C C . VAL A 1 110 ? 7.192 -1.872 8.978 1.00 82.00 110 VAL A C 1
ATOM 830 O O . VAL A 1 110 ? 6.516 -1.529 9.953 1.00 82.00 110 VAL A O 1
ATOM 833 N N . VAL A 1 111 ? 7.534 -3.147 8.788 1.00 79.38 111 VAL A N 1
ATOM 834 C CA . VAL A 1 111 ? 7.312 -4.206 9.782 1.00 79.38 111 VAL A CA 1
ATOM 835 C C . VAL A 1 111 ? 8.186 -3.994 11.006 1.00 79.38 111 VAL A C 1
ATOM 837 O O . VAL A 1 111 ? 7.665 -4.084 12.117 1.00 79.38 111 VAL A O 1
ATOM 840 N N . ASP A 1 112 ? 9.465 -3.668 10.814 1.00 73.31 112 ASP A N 1
ATOM 841 C CA . ASP A 1 112 ? 10.377 -3.336 11.913 1.00 73.31 112 ASP A CA 1
ATOM 842 C C . ASP A 1 112 ? 9.885 -2.107 12.701 1.00 73.31 112 ASP A C 1
ATOM 844 O O . ASP A 1 112 ? 9.989 -2.071 13.928 1.00 73.31 112 ASP A O 1
ATOM 848 N N . ASP A 1 113 ? 9.245 -1.154 12.015 1.00 79.50 113 ASP A N 1
ATOM 849 C CA . ASP A 1 113 ? 8.590 0.016 12.619 1.00 79.50 113 ASP A CA 1
ATOM 850 C C . ASP A 1 113 ? 7.242 -0.322 13.307 1.00 79.50 113 ASP A C 1
ATOM 852 O O . ASP A 1 113 ? 6.623 0.530 13.949 1.00 79.50 113 ASP A O 1
ATOM 856 N N . GLY A 1 114 ? 6.752 -1.564 13.188 1.00 78.75 114 GLY A N 1
ATOM 857 C CA . GLY A 1 114 ? 5.507 -2.048 13.799 1.00 78.75 114 GLY A CA 1
ATOM 858 C C . GLY A 1 114 ? 4.219 -1.502 13.170 1.00 78.75 114 GLY A C 1
ATOM 859 O O . GLY A 1 114 ? 3.125 -1.728 13.698 1.00 78.75 114 GLY A O 1
ATOM 860 N N . GLN A 1 115 ? 4.323 -0.792 12.046 1.00 86.81 115 GLN A N 1
ATOM 861 C CA . GLN A 1 115 ? 3.212 -0.054 11.449 1.00 86.81 115 GLN A CA 1
ATOM 862 C C . GLN A 1 115 ? 2.488 -0.842 10.346 1.00 86.81 115 GLN A C 1
ATOM 864 O O . GLN A 1 115 ? 1.313 -0.578 10.073 1.00 86.81 115 GLN A O 1
ATOM 869 N N . LEU A 1 116 ? 3.141 -1.840 9.735 1.00 86.19 116 LEU A N 1
ATOM 870 C CA . LEU A 1 116 ? 2.551 -2.600 8.630 1.00 86.19 116 LEU A CA 1
ATOM 871 C C . LEU A 1 116 ? 1.488 -3.586 9.135 1.00 86.19 116 LEU A C 1
ATOM 873 O O . LEU A 1 116 ? 1.698 -4.360 10.078 1.00 86.19 116 LEU A O 1
ATOM 877 N N . HIS A 1 117 ? 0.321 -3.563 8.503 1.00 87.88 117 HIS A N 1
ATOM 878 C CA . HIS A 1 117 ? -0.746 -4.529 8.725 1.00 87.88 117 HIS A CA 1
ATOM 879 C C . HIS A 1 117 ? -0.643 -5.692 7.735 1.00 87.88 117 HIS A C 1
ATOM 881 O O . HIS A 1 117 ? -0.521 -6.839 8.164 1.00 87.88 117 HIS A O 1
ATOM 887 N N . HIS A 1 118 ? -0.634 -5.400 6.431 1.00 82.31 118 HIS A N 1
ATOM 888 C CA . HIS A 1 118 ? -0.459 -6.389 5.367 1.00 82.31 118 HIS A CA 1
ATOM 889 C C . HIS A 1 118 ? -0.035 -5.748 4.038 1.00 82.31 118 HIS A C 1
ATOM 891 O O . HIS A 1 118 ? -0.108 -4.530 3.866 1.00 82.31 118 HIS A O 1
ATOM 897 N N . VAL A 1 119 ? 0.369 -6.601 3.098 1.00 82.50 119 VAL A N 1
ATOM 898 C CA . VAL A 1 119 ? 0.483 -6.300 1.666 1.00 82.50 119 VAL A CA 1
ATOM 899 C C . VAL A 1 119 ? -0.218 -7.421 0.907 1.00 82.50 119 VAL A C 1
ATOM 901 O O . VAL A 1 119 ? 0.019 -8.592 1.188 1.00 82.50 119 VAL A O 1
ATOM 904 N N . LEU A 1 120 ? -1.084 -7.101 -0.045 1.00 79.38 120 LEU A N 1
ATOM 905 C CA . LEU A 1 120 ? -1.767 -8.102 -0.863 1.00 79.38 120 LEU A CA 1
ATOM 906 C C . LEU A 1 120 ? -1.304 -7.983 -2.311 1.00 79.38 120 LEU A C 1
ATOM 908 O O . LEU A 1 120 ? -1.624 -7.013 -2.992 1.00 79.38 120 LEU A O 1
ATOM 912 N N . ALA A 1 121 ? -0.544 -8.978 -2.770 1.00 74.94 121 ALA A N 1
ATOM 913 C CA . ALA A 1 121 ? -0.163 -9.107 -4.168 1.00 74.94 121 ALA A CA 1
ATOM 914 C C . ALA A 1 121 ? -1.093 -10.103 -4.878 1.00 74.94 121 ALA A C 1
ATOM 916 O O . ALA A 1 121 ? -1.441 -11.143 -4.312 1.00 74.94 121 ALA A O 1
ATOM 917 N N . PHE A 1 122 ? -1.490 -9.812 -6.115 1.00 69.19 122 PHE A N 1
ATOM 918 C CA . PHE A 1 122 ? -2.312 -10.724 -6.917 1.00 69.19 122 PHE A CA 1
ATOM 919 C C . PHE A 1 122 ? -1.850 -10.781 -8.374 1.00 69.19 122 PHE A C 1
ATOM 921 O O . PHE A 1 122 ? -1.238 -9.843 -8.886 1.00 69.19 122 PHE A O 1
ATOM 928 N N . GLU A 1 123 ? -2.174 -11.880 -9.046 1.00 58.28 123 GLU A N 1
ATOM 929 C CA . GLU A 1 123 ? -2.023 -12.080 -10.485 1.00 58.28 123 GLU A CA 1
ATOM 930 C C . GLU A 1 123 ? -3.408 -12.321 -11.097 1.00 58.28 123 GLU A C 1
ATOM 932 O O . GLU A 1 123 ? -4.137 -13.201 -10.635 1.00 58.28 123 GLU A O 1
ATOM 937 N N . ALA A 1 124 ? -3.768 -11.565 -12.143 1.00 50.09 124 ALA A N 1
ATOM 938 C CA . ALA A 1 124 ? -4.926 -11.907 -12.969 1.00 50.09 124 ALA A CA 1
ATOM 939 C C . ALA A 1 124 ? -4.438 -12.640 -14.228 1.00 50.09 124 ALA A C 1
ATOM 941 O O . ALA A 1 124 ? -4.087 -12.016 -15.237 1.00 50.09 124 ALA A O 1
ATOM 942 N N . ASP A 1 125 ? -4.393 -13.970 -14.164 1.00 47.03 125 ASP A N 1
ATOM 943 C CA . ASP A 1 125 ? -4.235 -14.815 -15.348 1.00 47.03 125 ASP A CA 1
ATOM 944 C C . ASP A 1 125 ? -5.617 -14.947 -16.028 1.00 47.03 125 ASP A C 1
ATOM 946 O O . ASP A 1 125 ? -6.608 -15.206 -15.353 1.00 47.03 125 ASP A O 1
ATOM 950 N N . PRO A 1 126 ? -5.757 -14.780 -17.356 1.00 42.72 126 PRO A N 1
AT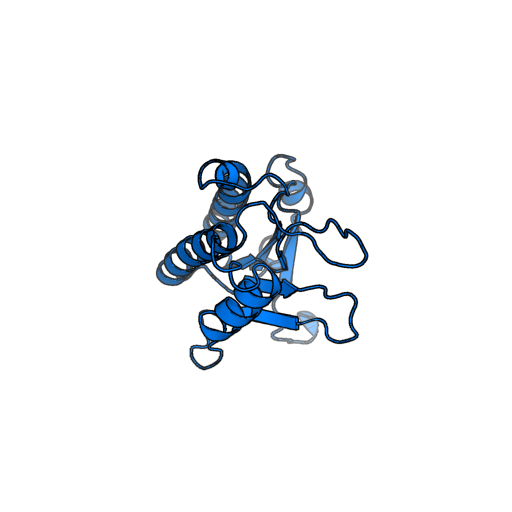OM 951 C CA . PRO A 1 126 ? -6.995 -15.091 -18.090 1.00 42.72 126 PRO A CA 1
ATOM 952 C C . PRO A 1 126 ? -7.468 -16.555 -17.990 1.00 42.72 126 PRO A C 1
ATOM 954 O O . PRO A 1 126 ? -8.537 -16.882 -18.517 1.00 42.72 126 PRO A O 1
ATOM 957 N N . SER A 1 127 ? -6.672 -17.458 -17.411 1.00 43.91 127 SER A N 1
ATOM 958 C CA . SER A 1 127 ? -7.088 -18.824 -17.083 1.00 43.91 127 SER A CA 1
ATOM 959 C C . SER A 1 127 ? -7.899 -18.849 -15.766 1.00 43.91 127 SER A C 1
ATOM 961 O O . SER A 1 127 ? -7.862 -17.890 -15.010 1.00 43.91 127 SER A O 1
ATOM 963 N N . PRO A 1 128 ? -8.703 -19.887 -15.462 1.00 38.78 128 PRO A N 1
ATOM 964 C CA . PRO A 1 128 ? -9.703 -19.847 -14.380 1.00 38.78 128 PRO A CA 1
ATOM 965 C C . PRO A 1 128 ? -9.131 -19.840 -12.945 1.00 38.78 128 PRO A C 1
ATOM 967 O O . PRO A 1 128 ? -9.858 -20.139 -11.997 1.00 38.78 128 PRO A O 1
ATOM 970 N N . THR A 1 129 ? -7.846 -19.550 -12.768 1.00 40.38 129 THR A N 1
ATOM 971 C CA . THR A 1 129 ? -7.157 -19.544 -11.480 1.00 40.38 129 THR A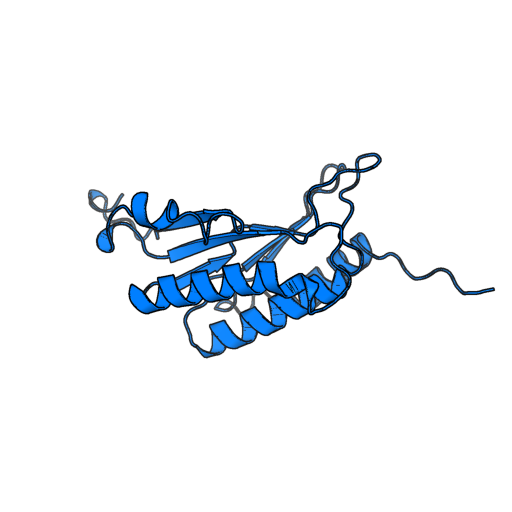 CA 1
ATOM 972 C C . THR A 1 129 ? -6.474 -18.201 -11.273 1.00 40.38 129 THR A C 1
ATOM 974 O O . THR A 1 129 ? -5.288 -18.063 -11.555 1.00 40.38 129 THR A O 1
ATOM 977 N N . ASP A 1 130 ? -7.219 -17.223 -10.757 1.00 40.97 130 ASP A N 1
ATOM 978 C CA . ASP A 1 130 ? -6.613 -16.038 -10.150 1.00 40.97 130 ASP A CA 1
ATOM 979 C C . ASP A 1 130 ? -5.690 -16.505 -9.008 1.00 40.97 130 ASP A C 1
ATOM 981 O O . ASP A 1 130 ? -6.136 -17.182 -8.071 1.00 40.97 130 ASP A O 1
ATOM 985 N N . LEU A 1 131 ? -4.397 -16.187 -9.087 1.00 47.28 131 LEU A N 1
ATOM 986 C CA . LEU A 1 131 ? -3.427 -16.522 -8.046 1.00 47.28 131 LEU A CA 1
ATOM 987 C C . LEU A 1 131 ? -3.265 -15.306 -7.127 1.00 47.28 131 LEU A C 1
ATOM 989 O O . LEU A 1 131 ? -2.596 -14.326 -7.447 1.00 47.28 131 LEU A O 1
ATOM 993 N N . PHE A 1 132 ? -3.908 -15.364 -5.961 1.00 46.25 132 PHE A N 1
ATOM 994 C CA . PHE A 1 132 ? -3.724 -14.387 -4.888 1.00 46.25 132 PHE A CA 1
ATOM 995 C C . PHE A 1 132 ? -2.587 -14.846 -3.971 1.00 46.25 132 PHE A C 1
ATOM 997 O O . PHE A 1 132 ? -2.667 -15.922 -3.376 1.00 46.25 132 PHE A O 1
ATOM 1004 N N . ALA A 1 133 ? -1.555 -14.019 -3.807 1.00 49.62 133 ALA A N 1
ATOM 1005 C CA . ALA A 1 133 ? -0.480 -14.238 -2.846 1.00 49.62 133 ALA A CA 1
ATOM 1006 C C . ALA A 1 133 ? -0.585 -13.191 -1.723 1.00 49.62 133 ALA A C 1
ATOM 1008 O O . ALA A 1 133 ? 0.009 -12.111 -1.806 1.00 49.62 133 ALA A O 1
ATOM 1009 N N . PRO A 1 134 ? -1.359 -13.462 -0.658 1.00 45.56 134 PRO A N 1
ATOM 1010 C CA . PRO A 1 134 ? -1.419 -12.555 0.475 1.00 45.56 134 PRO A CA 1
ATOM 1011 C C . PRO A 1 134 ? -0.087 -12.543 1.230 1.00 45.56 134 PRO A C 1
ATOM 1013 O O . PRO A 1 134 ? 0.534 -13.589 1.414 1.00 45.56 134 PRO A O 1
ATOM 1016 N N . VAL A 1 135 ? 0.330 -11.378 1.728 1.00 49.88 135 VAL A N 1
ATOM 1017 C CA . VAL A 1 135 ? 1.534 -11.211 2.549 1.00 49.88 135 VAL A CA 1
ATOM 1018 C C . VAL A 1 135 ? 1.132 -10.577 3.875 1.00 49.88 135 VAL A C 1
ATOM 1020 O O . VAL A 1 135 ? 0.816 -9.389 3.958 1.00 49.88 135 VAL A O 1
ATOM 1023 N N . PHE A 1 136 ? 1.164 -11.378 4.940 1.00 46.62 136 PHE A N 1
ATOM 1024 C CA . PHE A 1 136 ? 0.802 -10.954 6.294 1.00 46.62 136 PHE A CA 1
AT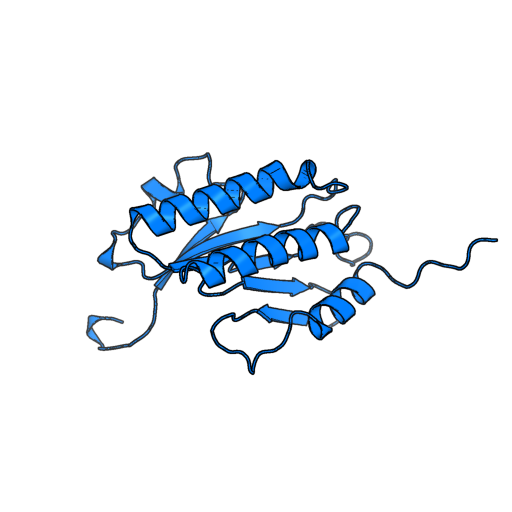OM 1025 C C . PHE A 1 136 ? 2.023 -10.981 7.225 1.00 46.62 136 PHE A C 1
ATOM 1027 O O . PHE A 1 136 ? 2.377 -12.039 7.746 1.00 46.62 136 PHE A O 1
ATOM 1034 N N . PRO A 1 137 ? 2.653 -9.832 7.516 1.00 40.81 137 PRO A N 1
ATOM 1035 C CA . PRO A 1 137 ? 3.883 -9.794 8.305 1.00 40.81 137 PRO A CA 1
ATOM 1036 C C . PRO A 1 137 ? 3.753 -10.277 9.756 1.00 40.81 137 PRO A C 1
ATOM 1038 O O . PRO A 1 137 ? 4.728 -10.734 10.343 1.00 40.81 137 PRO A O 1
ATOM 1041 N N . ARG A 1 138 ? 2.554 -10.201 10.354 1.00 35.88 138 ARG A N 1
ATOM 1042 C CA . ARG A 1 138 ? 2.307 -10.625 11.750 1.00 35.88 138 ARG A CA 1
ATOM 1043 C C . ARG A 1 138 ? 1.995 -12.116 11.898 1.00 35.88 138 ARG A C 1
ATOM 1045 O O . ARG A 1 138 ? 1.780 -12.588 13.012 1.00 35.88 138 ARG A O 1
ATOM 1052 N N . HIS A 1 139 ? 1.980 -12.858 10.792 1.00 37.22 139 HIS A N 1
ATOM 1053 C CA . HIS A 1 139 ? 1.677 -14.283 10.763 1.00 37.22 139 HIS A CA 1
ATOM 1054 C C . HIS A 1 139 ? 2.809 -15.043 10.055 1.00 37.22 139 HIS A C 1
ATOM 1056 O O . HIS A 1 139 ? 2.701 -15.329 8.868 1.00 37.22 139 HIS A O 1
ATOM 1062 N N . PRO A 1 140 ? 3.889 -15.427 10.765 1.00 36.81 140 PRO A N 1
ATOM 1063 C CA . PRO A 1 140 ? 5.061 -16.076 10.162 1.00 36.81 140 PRO A CA 1
ATOM 1064 C C . PRO A 1 140 ? 4.779 -17.471 9.571 1.00 36.81 140 PRO A C 1
ATOM 1066 O O . PRO A 1 140 ? 5.602 -17.992 8.828 1.00 36.81 140 PRO A O 1
ATOM 1069 N N . ALA A 1 141 ? 3.624 -18.071 9.885 1.00 35.16 141 ALA A N 1
ATOM 1070 C CA . ALA A 1 141 ? 3.136 -19.306 9.264 1.00 35.16 141 ALA A CA 1
ATOM 1071 C C . ALA A 1 141 ? 2.416 -19.072 7.918 1.00 35.16 141 ALA A C 1
ATOM 1073 O O . ALA A 1 141 ? 2.137 -20.031 7.205 1.00 35.16 141 ALA A O 1
ATOM 1074 N N . VAL A 1 142 ? 2.128 -17.815 7.561 1.00 38.69 142 VAL A N 1
ATOM 1075 C CA . VAL A 1 142 ? 1.709 -17.409 6.213 1.00 38.69 142 VAL A CA 1
ATOM 1076 C C . VAL A 1 142 ? 2.963 -16.960 5.466 1.00 38.69 142 VAL A C 1
ATOM 1078 O O . VAL A 1 142 ? 3.223 -15.784 5.222 1.00 38.69 142 VAL A O 1
ATOM 1081 N N . SER A 1 143 ? 3.832 -17.929 5.210 1.00 36.34 143 SER A N 1
ATOM 1082 C CA . SER A 1 143 ? 5.047 -17.761 4.428 1.00 36.34 143 SER A CA 1
ATOM 1083 C C . SER A 1 143 ? 4.703 -17.751 2.940 1.00 36.34 143 SER A C 1
ATOM 1085 O O . SER A 1 143 ? 4.576 -18.810 2.343 1.00 36.34 143 SER A O 1
ATOM 1087 N N . THR A 1 144 ? 4.581 -16.575 2.324 1.00 41.78 144 THR A N 1
ATOM 1088 C CA . THR A 1 144 ? 4.273 -16.456 0.880 1.00 41.78 144 THR A CA 1
ATOM 1089 C C . THR A 1 144 ? 4.957 -15.245 0.244 1.00 41.78 144 THR A C 1
ATOM 1091 O O . THR A 1 144 ? 4.379 -14.516 -0.546 1.00 41.78 144 THR A O 1
ATOM 1094 N N . PHE A 1 145 ? 6.225 -15.004 0.575 1.00 41.72 145 PHE A N 1
ATOM 1095 C CA . PHE A 1 145 ? 7.077 -14.103 -0.220 1.00 41.72 145 PHE A CA 1
ATOM 1096 C C . PHE A 1 145 ? 8.333 -14.766 -0.799 1.00 41.72 145 PHE A C 1
ATOM 1098 O O . PHE A 1 145 ? 8.979 -14.131 -1.616 1.00 41.72 145 PHE A O 1
ATOM 1105 N N . PRO A 1 146 ? 8.771 -15.971 -0.392 1.00 45.81 146 PRO A N 1
ATOM 1106 C CA . PRO A 1 146 ? 9.803 -16.680 -1.157 1.00 45.81 146 PRO A CA 1
ATOM 1107 C C . PRO A 1 146 ? 9.200 -17.536 -2.276 1.00 45.81 146 PRO A C 1
ATOM 1109 O O . PRO A 1 146 ? 9.565 -17.352 -3.429 1.00 45.81 146 PRO A O 1
ATOM 1112 N N . GLU A 1 147 ? 8.248 -18.414 -1.946 1.00 41.59 147 GLU A N 1
ATOM 1113 C CA . GLU A 1 147 ? 7.629 -19.350 -2.901 1.00 41.59 147 GLU A CA 1
ATOM 1114 C C . GLU A 1 147 ? 6.638 -18.638 -3.817 1.00 41.59 147 GLU A C 1
ATOM 1116 O O . GLU A 1 147 ? 6.834 -18.637 -5.023 1.00 41.59 147 GLU A O 1
ATOM 1121 N N . ALA A 1 148 ? 5.689 -17.879 -3.258 1.00 46.38 148 ALA A N 1
ATOM 1122 C CA . ALA A 1 148 ? 4.782 -17.077 -4.079 1.00 46.38 148 ALA A CA 1
ATOM 1123 C C . ALA A 1 148 ? 5.512 -15.994 -4.891 1.00 46.38 148 ALA A C 1
ATOM 1125 O O . ALA A 1 148 ? 5.014 -15.567 -5.916 1.00 46.38 148 ALA A O 1
ATOM 1126 N N . ARG A 1 149 ? 6.711 -15.561 -4.472 1.00 52.22 149 ARG A N 1
ATOM 1127 C CA . ARG A 1 149 ? 7.572 -14.698 -5.293 1.00 52.22 149 ARG A CA 1
ATOM 1128 C C . ARG A 1 149 ? 8.210 -15.470 -6.432 1.00 52.22 149 ARG A C 1
ATOM 1130 O O . ARG A 1 149 ? 8.320 -14.895 -7.495 1.00 52.22 149 ARG A O 1
ATOM 1137 N N . GLN A 1 150 ? 8.667 -16.702 -6.223 1.00 50.22 150 GLN A N 1
ATOM 1138 C CA . GLN A 1 150 ? 9.248 -17.500 -7.299 1.00 50.22 150 GLN A CA 1
ATOM 1139 C C . GLN A 1 150 ? 8.176 -17.892 -8.317 1.00 50.22 150 GLN A C 1
ATOM 1141 O O . GLN A 1 150 ? 8.397 -17.674 -9.495 1.00 50.22 150 GLN A O 1
ATOM 1146 N N . ASP A 1 151 ? 7.001 -18.335 -7.870 1.00 45.88 151 ASP A N 1
ATOM 1147 C CA . ASP A 1 151 ? 5.880 -18.678 -8.754 1.00 45.88 151 ASP A CA 1
ATOM 1148 C C . ASP A 1 151 ? 5.388 -17.462 -9.557 1.00 45.88 151 ASP A C 1
ATOM 1150 O O . ASP A 1 151 ? 5.093 -17.576 -10.743 1.00 45.88 151 ASP A O 1
ATOM 1154 N N . LEU A 1 152 ? 5.370 -16.281 -8.933 1.00 48.22 152 LEU A N 1
ATOM 1155 C CA . LEU A 1 152 ? 4.943 -15.029 -9.560 1.00 48.22 152 LEU A CA 1
ATOM 1156 C C . LEU A 1 152 ? 6.055 -14.408 -10.436 1.00 48.22 152 LEU A C 1
ATOM 1158 O O . LEU A 1 152 ? 5.787 -13.833 -11.483 1.00 48.22 152 LEU A O 1
ATOM 1162 N N . ILE A 1 153 ? 7.332 -14.575 -10.080 1.00 46.06 153 ILE A N 1
ATOM 1163 C CA . ILE A 1 153 ? 8.471 -14.260 -10.963 1.00 46.06 153 ILE A CA 1
ATOM 1164 C C . ILE A 1 153 ? 8.481 -15.197 -12.177 1.00 46.06 153 ILE A C 1
ATOM 1166 O O . ILE A 1 153 ? 8.655 -14.729 -13.298 1.00 46.06 153 ILE A O 1
ATOM 1170 N N . ASP A 1 154 ? 8.240 -16.493 -11.984 1.00 47.56 154 ASP A N 1
ATOM 1171 C CA . ASP A 1 154 ? 8.190 -17.493 -13.051 1.00 47.56 154 ASP A CA 1
ATOM 1172 C C . ASP A 1 154 ? 6.977 -17.280 -13.976 1.00 47.56 154 ASP A C 1
ATOM 1174 O O . ASP A 1 154 ? 7.090 -17.507 -15.187 1.00 47.56 154 ASP A O 1
ATOM 1178 N N . SER A 1 155 ? 5.841 -16.785 -13.456 1.00 42.28 155 SER A N 1
ATOM 1179 C CA . SER A 1 155 ? 4.666 -16.420 -14.265 1.00 42.28 155 SER A CA 1
ATOM 1180 C C . SER A 1 155 ? 4.886 -15.144 -15.093 1.00 42.28 155 SER A C 1
ATOM 1182 O O . SER A 1 155 ? 4.434 -15.059 -16.241 1.00 42.28 155 SER A O 1
ATOM 1184 N N . PHE A 1 156 ? 5.676 -14.190 -14.584 1.00 40.34 156 PHE A N 1
ATOM 1185 C CA . PHE A 1 156 ? 6.000 -12.930 -15.266 1.00 40.34 156 PHE A CA 1
ATOM 1186 C C . PHE A 1 156 ? 7.302 -12.930 -16.084 1.00 40.34 156 PHE A C 1
ATOM 1188 O O . PHE A 1 156 ? 7.514 -12.036 -16.910 1.00 40.34 156 PHE A O 1
ATOM 1195 N N . GLY A 1 157 ? 8.165 -13.920 -15.887 1.00 38.25 157 GLY A N 1
ATOM 1196 C CA . GLY A 1 157 ? 9.499 -14.010 -16.462 1.00 38.25 157 GLY A CA 1
ATOM 1197 C C . GLY A 1 157 ? 9.908 -15.465 -16.622 1.00 38.25 157 GLY A C 1
ATOM 1198 O O . GLY A 1 157 ? 10.775 -15.952 -15.905 1.00 38.25 157 GLY A O 1
ATOM 1199 N N . GLY A 1 158 ? 9.304 -16.162 -17.589 1.00 33.94 158 GLY A N 1
ATOM 1200 C CA . GLY A 1 158 ? 9.732 -17.515 -17.944 1.00 33.94 158 GLY A CA 1
ATOM 1201 C C . GLY A 1 158 ? 11.252 -17.592 -18.187 1.00 33.94 158 GLY A C 1
ATOM 1202 O O . GLY A 1 158 ? 11.871 -16.586 -18.556 1.00 33.94 158 GLY A O 1
ATOM 1203 N N . PRO A 1 159 ? 11.871 -18.775 -18.001 1.00 41.44 159 PRO A N 1
ATOM 1204 C CA . PRO A 1 159 ? 13.318 -18.935 -18.060 1.00 41.44 159 PRO A CA 1
ATOM 1205 C C . PRO A 1 159 ? 13.870 -18.331 -19.350 1.00 41.44 159 PRO A C 1
ATOM 1207 O O . PRO A 1 159 ? 13.374 -18.610 -20.445 1.00 41.44 159 PRO A O 1
ATOM 1210 N N . ARG A 1 160 ? 14.903 -17.490 -19.208 1.00 41.88 160 ARG A N 1
ATOM 1211 C CA . ARG A 1 160 ? 15.634 -16.897 -20.334 1.00 41.88 160 ARG A CA 1
ATOM 1212 C C . ARG A 1 160 ? 15.957 -18.010 -21.344 1.00 41.88 160 ARG A C 1
ATOM 1214 O O . ARG A 1 160 ? 16.568 -19.002 -20.936 1.00 41.88 160 ARG A O 1
ATOM 1221 N N . PRO A 1 161 ? 15.578 -17.889 -22.631 1.00 40.25 161 PRO A N 1
ATOM 1222 C CA . PRO A 1 161 ? 16.044 -18.843 -23.623 1.00 40.25 161 PRO A CA 1
ATOM 1223 C C . PRO A 1 161 ? 17.581 -18.815 -23.639 1.00 40.25 161 PRO A C 1
ATOM 1225 O O . PRO A 1 161 ? 18.159 -17.735 -23.474 1.00 40.25 161 PRO A O 1
ATOM 1228 N N . PRO A 1 162 ? 18.251 -19.971 -23.786 1.00 37.19 162 PRO A N 1
ATOM 1229 C CA . PRO A 1 162 ? 19.704 -20.000 -23.876 1.00 37.19 162 PRO A CA 1
ATOM 1230 C C . PRO A 1 162 ? 20.148 -19.121 -25.052 1.00 37.19 162 PRO A C 1
ATOM 1232 O O . PRO A 1 162 ? 19.588 -19.224 -26.146 1.00 37.19 162 PRO A O 1
ATOM 1235 N N . GLU A 1 163 ? 21.104 -18.221 -24.807 1.00 44.56 163 GLU A N 1
ATOM 1236 C CA . GLU A 1 163 ? 21.708 -17.407 -25.867 1.00 44.56 163 GLU A CA 1
ATOM 1237 C C . GLU A 1 163 ? 22.408 -18.315 -26.901 1.00 44.56 163 G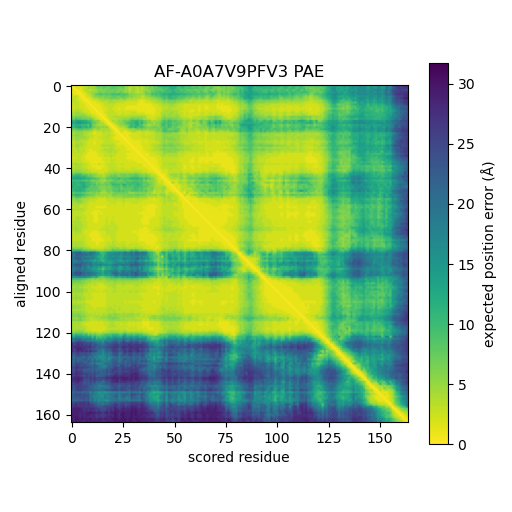LU A C 1
ATOM 1239 O O . GLU A 1 163 ? 22.900 -19.384 -26.521 1.00 44.56 163 GLU A O 1
ATOM 1244 N N . PRO A 1 164 ? 22.406 -17.933 -28.194 1.00 54.53 164 PRO A N 1
ATOM 1245 C CA . PRO A 1 164 ? 23.024 -18.713 -29.268 1.00 54.53 164 PRO A CA 1
ATOM 1246 C C . PRO A 1 164 ? 24.547 -18.838 -29.144 1.00 54.53 164 PRO A C 1
ATOM 1248 O O . PRO A 1 164 ? 25.196 -17.891 -28.644 1.00 54.53 164 PRO A O 1
#

pLDDT: mean 72.39, std 19.85, range [33.94, 96.5]

Nearest PDB structures (foldseek):
  6q78-assembly2_B  TM=6.296E-01  e=2.020E-03  Allomuricauda sp. MAR_2010_75
  6leg-assembly1_C  TM=6.377E-01  e=2.853E-01  Escherichia coli
  5c71-assembly1_D  TM=4.783E-01  e=9.428E-02  Aspergillus oryzae
  5c70-assembly1_A-2  TM=4.844E-01  e=2.673E-01  Aspergillus oryzae
  6lel-assembly1_B  TM=4.933E-01  e=4.502E-01  Escherichia coli

Mean predicted aligned error: 10.14 Å

Foldseek 3Di:
DVVVVDPDAAEDEDELQCLPVCVSVVVDPDLVRHQEYEYADEADQAPDDVVSCVSVVVSLVSQVVVCVVSVHAYEYPHYEADPDADPQADAGHPCRLVVLVVVVVSQVVVVVVVRHQWYKYWGDRSPPDTDTQTGGSVDVVSPRCPPVVVVRCCVNPPDDDDDD

Secondary structure (DSSP, 8-state):
-GGGT-----EEEEETTGGGSSHHHHT---GGG-SEEEEEEE--TT--STTTHHHHHHHHHHHHHHHHHHT-EEEEEEEES---EETTEE---S-HHHHHHHHHHHHHHHHHTT-EEEEEEEE--SSS--EEEEE-TT-TT---SSHHHHHHHHHHSPPPPPP-

Radius of gyration: 17.09 Å; Cα contacts (8 Å, |Δi|>4): 245; chains: 1; bounding box: 46×36×49 Å

Solvent-accessible surface area (backbone atoms only — not comparable to full-atom values): 9400 Å² total; per-residue (Å²): 96,70,94,72,72,53,88,80,79,35,74,48,75,38,57,45,83,43,74,84,68,58,57,63,69,73,64,57,82,46,75,89,68,43,53,29,40,31,26,37,45,66,43,51,58,82,28,71,52,79,74,59,40,48,63,59,48,49,32,51,52,48,47,51,48,54,14,62,79,67,77,32,33,29,36,32,73,35,30,36,56,14,87,50,63,57,94,68,33,57,41,52,24,74,37,53,67,57,51,54,51,52,52,47,60,51,48,55,53,37,47,76,71,69,34,53,56,37,41,29,38,49,45,70,48,77,57,102,60,66,50,73,39,60,36,41,80,90,38,82,88,56,74,34,67,68,62,48,41,49,57,50,40,47,73,77,50,62,80,78,75,81,80,133